Protein AF-A0A966WI27-F1 (afdb_monomer)

Radius of gyration: 38.97 Å; Cα contacts (8 Å, |Δi|>4): 25; chains: 1; bounding box: 67×76×76 Å

Secondary structure (DSSP, 8-state):
-HHHHHHHHHHHHTTS-----------S------SPPHHHHHHHHHHTS-HHHHHHHHHHHHHHHHHSPPPPTT-----S-------TT----S-EE-TTS-EEE--

pLDDT: mean 85.91, std 10.93, range [59.84, 97.56]

Sequence (107 aa):
MKKAYMAMVLYISTFSNTVFAKDFGNRGANYPVAEESILLMIQRKLGALDLKKEEERMRRITEERVRNPIPVSGIMPAKETREFWHDPTYILTEDALLPCGRVLYKA

Mean predicted aligned error: 15.96 Å

Foldseek 3Di:
DVVVVVVVVVVVVVPPDDPDDDDPDDPDDDDPPPDDDPVVVVVVVVVPDDPVVVVVVVVVVVVCCVVPPDDDPPDDDDPDDDDDDDDPPDDDPAFDADPVGDGPGGD

Solvent-accessible surface area (backbone atoms only — not comparable to full-atom values): 7343 Å² total; per-residue (Å²): 110,73,69,58,53,53,52,51,55,58,60,58,66,72,68,77,78,80,83,79,82,77,81,79,74,83,85,72,90,79,74,76,82,83,68,80,53,69,66,58,53,50,50,54,53,56,72,73,48,62,64,67,64,52,50,52,52,53,48,52,56,48,52,48,45,69,76,55,62,79,78,58,88,96,64,74,85,83,90,68,91,84,86,81,89,76,70,88,82,68,75,67,88,57,63,41,62,44,98,85,72,47,77,75,45,78,90

Structure (mmCIF, N/CA/C/O backbone):
data_AF-A0A966WI27-F1
#
_entry.id   AF-A0A966WI27-F1
#
loop_
_atom_site.group_PDB
_atom_site.id
_atom_site.type_symbol
_atom_site.label_atom_id
_atom_site.label_alt_id
_atom_site.label_comp_id
_atom_site.label_asym_id
_atom_site.label_entity_id
_atom_site.label_seq_id
_atom_site.pdbx_PDB_ins_code
_atom_site.Cartn_x
_atom_site.Cartn_y
_atom_site.Cartn_z
_atom_site.occupancy
_atom_site.B_iso_or_equiv
_atom_site.auth_seq_id
_atom_site.auth_comp_id
_atom_site.auth_asym_id
_atom_site.auth_atom_id
_atom_site.pdbx_PDB_model_num
ATOM 1 N N . MET A 1 1 ? -44.027 62.676 39.771 1.00 59.84 1 MET A N 1
ATOM 2 C CA . MET A 1 1 ? -44.113 62.594 38.293 1.00 59.84 1 MET A CA 1
ATOM 3 C C . MET A 1 1 ? -42.927 61.859 37.659 1.00 59.84 1 MET A C 1
ATOM 5 O O . MET A 1 1 ? -43.136 60.770 37.150 1.00 59.84 1 MET A O 1
ATOM 9 N N . LYS A 1 2 ? -41.679 62.358 37.744 1.00 61.38 2 LYS A N 1
ATOM 10 C CA . LYS A 1 2 ? -40.502 61.737 37.077 1.00 61.38 2 LYS A CA 1
ATOM 11 C C . LYS A 1 2 ? -40.192 60.288 37.504 1.00 61.38 2 LYS A C 1
ATOM 13 O O . LYS A 1 2 ? -39.866 59.463 36.662 1.00 61.38 2 LYS A O 1
ATOM 18 N N . LYS A 1 3 ? -40.348 59.965 38.796 1.00 60.28 3 LYS A N 1
ATOM 19 C CA . LYS A 1 3 ? -40.137 58.603 39.330 1.00 60.28 3 LYS A CA 1
ATOM 20 C C . LYS A 1 3 ? -41.177 57.592 38.826 1.00 60.28 3 LYS A C 1
ATOM 22 O O . LYS A 1 3 ? -40.826 56.451 38.568 1.00 60.28 3 LYS A O 1
ATOM 27 N N . ALA A 1 4 ? -42.424 58.029 38.636 1.00 74.88 4 ALA A N 1
ATOM 28 C CA . ALA A 1 4 ? -43.492 57.186 38.098 1.00 74.88 4 ALA A CA 1
ATOM 29 C C . ALA A 1 4 ? -43.276 56.894 36.606 1.00 74.88 4 ALA A C 1
ATOM 31 O O . ALA A 1 4 ? -43.456 55.766 36.170 1.00 74.88 4 ALA A O 1
ATOM 32 N N . TYR A 1 5 ? -42.802 57.887 35.847 1.00 78.31 5 TYR A N 1
ATOM 33 C CA . TYR A 1 5 ? -42.472 57.709 34.433 1.00 78.31 5 TYR A CA 1
ATOM 34 C C . TYR A 1 5 ? -41.269 56.773 34.238 1.00 78.31 5 TYR A C 1
ATOM 36 O O . TYR A 1 5 ? -41.313 55.882 33.399 1.00 78.31 5 TYR A O 1
ATOM 44 N N . MET A 1 6 ? -40.227 56.906 35.070 1.00 72.25 6 MET A N 1
ATOM 45 C CA . MET A 1 6 ? -39.093 55.972 35.070 1.00 72.25 6 MET A CA 1
ATOM 46 C C . MET A 1 6 ? -39.506 54.549 35.450 1.00 72.25 6 MET A C 1
ATOM 48 O O . MET A 1 6 ? -39.077 53.610 34.792 1.00 72.25 6 MET A O 1
ATOM 52 N N . ALA A 1 7 ? -40.376 54.385 36.452 1.00 76.31 7 ALA A N 1
ATOM 53 C CA . ALA A 1 7 ? -40.916 53.076 36.816 1.00 76.31 7 ALA A CA 1
ATOM 54 C C . ALA A 1 7 ? -41.753 52.458 35.681 1.00 76.31 7 ALA A C 1
ATOM 56 O O . ALA A 1 7 ? -41.666 51.260 35.439 1.00 76.31 7 ALA A O 1
ATOM 57 N N . MET A 1 8 ? -42.513 53.275 34.948 1.00 77.62 8 MET A N 1
ATOM 58 C CA . MET A 1 8 ? -43.327 52.827 33.817 1.00 77.62 8 MET A CA 1
ATOM 59 C C . MET A 1 8 ? -42.470 52.393 32.619 1.00 77.62 8 MET A C 1
ATOM 61 O O . MET A 1 8 ? -42.738 51.356 32.023 1.00 77.62 8 MET A O 1
ATOM 65 N N . VAL A 1 9 ? -41.400 53.128 32.301 1.00 76.56 9 VAL A N 1
ATOM 66 C CA . VAL A 1 9 ? -40.457 52.750 31.231 1.00 76.56 9 VAL A CA 1
ATOM 67 C C . VAL A 1 9 ? -39.699 51.463 31.583 1.00 76.56 9 VAL A C 1
ATOM 69 O O . VAL A 1 9 ? -39.537 50.598 30.725 1.00 76.56 9 VAL A O 1
ATOM 72 N N . LEU A 1 10 ? -39.302 51.293 32.850 1.00 70.06 10 LEU A N 1
ATOM 73 C CA . LEU A 1 10 ? -38.675 50.061 33.351 1.00 70.06 10 LEU A CA 1
ATOM 74 C C . LEU A 1 10 ? -39.628 48.858 33.326 1.00 70.06 10 LEU A C 1
ATOM 76 O O . LEU A 1 10 ? -39.190 47.737 33.097 1.00 70.06 10 LEU A O 1
ATOM 80 N N . TYR A 1 11 ? -40.925 49.087 33.533 1.00 72.50 11 TYR A N 1
ATOM 81 C CA . TYR A 1 11 ? -41.941 48.038 33.454 1.00 72.50 11 TYR A CA 1
ATOM 82 C C . TYR A 1 11 ? -42.212 47.585 32.010 1.00 72.50 11 TYR A C 1
ATOM 84 O O . TYR A 1 11 ? -42.539 46.428 31.772 1.00 72.50 11 TYR A O 1
ATOM 92 N N . ILE A 1 12 ? -42.057 48.478 31.030 1.00 70.94 12 ILE A N 1
ATOM 93 C CA . ILE A 1 12 ? -42.283 48.160 29.612 1.00 70.94 12 ILE A CA 1
ATOM 94 C C . ILE A 1 12 ? -41.077 47.421 29.002 1.00 70.94 12 ILE A C 1
ATOM 96 O O . ILE A 1 12 ? -41.262 46.561 28.143 1.00 70.94 12 ILE A O 1
ATOM 100 N N . SER A 1 13 ? -39.844 47.693 29.452 1.00 63.81 13 SER A N 1
ATOM 101 C CA . SER A 1 13 ? -38.642 47.029 28.916 1.00 63.81 13 SER A CA 1
ATOM 102 C C . SER A 1 13 ? -38.446 45.584 29.391 1.00 63.81 13 SER A C 1
ATOM 104 O O . SER A 1 13 ? -37.725 44.827 28.746 1.00 63.81 13 SER A O 1
ATOM 106 N N . THR A 1 14 ? -39.096 45.166 30.480 1.00 63.69 14 THR A N 1
ATOM 107 C CA . THR A 1 14 ? -39.051 43.777 30.968 1.00 63.69 14 THR A CA 1
ATOM 108 C C . THR A 1 14 ? -39.998 42.841 30.212 1.00 63.69 14 THR A C 1
ATOM 110 O O . THR A 1 14 ? -39.883 41.625 30.348 1.00 63.69 14 THR A O 1
ATOM 113 N N . PHE A 1 15 ? -40.896 43.378 29.379 1.00 60.94 15 PHE A N 1
ATOM 114 C CA . PHE A 1 15 ? -41.879 42.593 28.624 1.00 60.94 15 PHE A CA 1
ATOM 115 C C . PHE A 1 15 ? -41.382 42.074 27.263 1.00 60.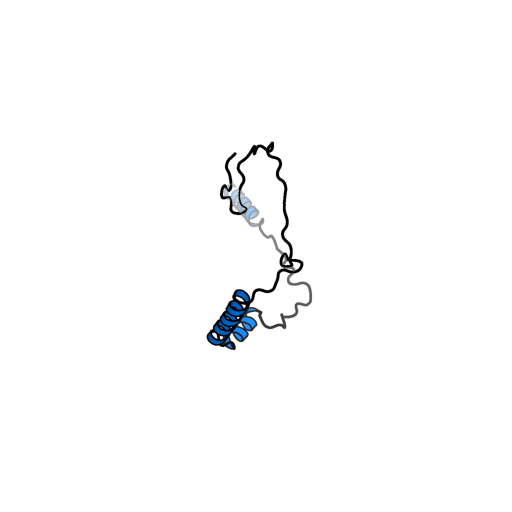94 15 PHE A C 1
ATOM 117 O O . PHE A 1 15 ? -42.077 41.283 26.630 1.00 60.94 15 PHE A O 1
ATOM 124 N N . SER A 1 16 ? -40.207 42.490 26.781 1.00 61.09 16 SER A N 1
ATOM 125 C CA . SER A 1 16 ? -39.810 42.302 25.375 1.00 61.09 16 SER A CA 1
ATOM 126 C C . SER A 1 16 ? -39.002 41.038 25.046 1.00 61.09 16 SER A C 1
ATOM 128 O O . SER A 1 16 ? -38.562 40.909 23.910 1.00 61.09 16 SER A O 1
ATOM 130 N N . ASN A 1 17 ? -38.827 40.074 25.959 1.00 62.06 17 ASN A N 1
ATOM 131 C CA . ASN A 1 17 ? -38.009 38.882 25.673 1.00 62.06 17 ASN A CA 1
ATOM 132 C C . ASN A 1 17 ? -38.645 37.554 26.112 1.00 62.06 17 ASN A C 1
ATOM 134 O O . ASN A 1 17 ? -38.136 36.872 26.998 1.00 62.06 17 ASN A O 1
ATOM 138 N N . THR A 1 18 ? -39.719 37.132 25.443 1.00 65.31 18 THR A N 1
ATOM 139 C CA . THR A 1 18 ? -40.170 35.729 25.482 1.00 65.31 18 THR A CA 1
ATOM 140 C C . THR A 1 18 ? -40.238 35.151 24.068 1.00 65.31 18 THR A C 1
ATOM 142 O O . THR A 1 18 ? -41.297 34.917 23.495 1.00 65.31 18 THR A O 1
ATOM 145 N N . VAL A 1 19 ? -39.068 34.914 23.469 1.00 68.25 19 VAL A N 1
ATOM 146 C CA . VAL A 1 19 ? -38.980 34.073 22.268 1.00 68.25 19 VAL A CA 1
ATOM 147 C C . VAL A 1 19 ? -39.154 32.620 22.707 1.00 68.25 19 VAL A C 1
ATOM 149 O O . VAL A 1 19 ? -38.249 32.015 23.276 1.00 68.25 19 VAL A O 1
ATOM 152 N N . PHE A 1 20 ? -40.334 32.057 22.459 1.00 69.19 20 PHE A N 1
ATOM 153 C CA . PHE A 1 20 ? -40.599 30.635 22.656 1.00 69.19 20 PHE A CA 1
ATOM 154 C C . PHE A 1 20 ? -40.127 29.853 21.427 1.00 69.19 20 PHE A C 1
ATOM 156 O O . PHE A 1 20 ? -40.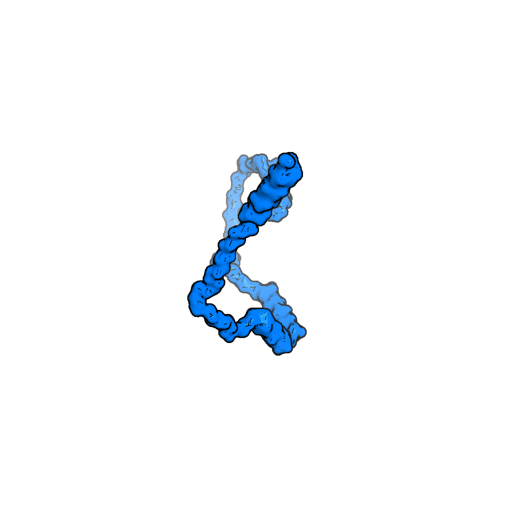853 29.719 20.443 1.00 69.19 20 PHE A O 1
ATOM 163 N N . ALA A 1 21 ? -38.906 29.321 21.473 1.00 71.94 21 ALA A N 1
ATOM 164 C CA . ALA A 1 21 ? -38.484 28.300 20.521 1.00 71.94 21 ALA A CA 1
ATOM 165 C C . ALA A 1 21 ? -39.252 27.003 20.826 1.00 71.94 21 ALA A C 1
ATOM 167 O O . ALA A 1 21 ? -39.083 26.400 21.885 1.00 71.94 21 ALA A O 1
ATOM 168 N N . LYS A 1 22 ? -40.147 26.596 19.921 1.00 74.44 22 LYS A N 1
ATOM 169 C CA . LYS A 1 22 ? -40.869 25.325 20.028 1.00 74.44 22 LYS A CA 1
ATOM 170 C C . LYS A 1 22 ? -39.922 24.210 19.584 1.00 74.44 22 LYS A C 1
ATOM 172 O O . LYS A 1 22 ? -39.635 24.102 18.394 1.00 74.44 22 LYS A O 1
ATOM 177 N N . ASP A 1 23 ? -39.441 23.399 20.521 1.00 75.00 23 ASP A N 1
ATOM 178 C CA . ASP A 1 23 ? -38.741 22.166 20.167 1.00 75.00 23 ASP A CA 1
ATOM 179 C C . ASP A 1 23 ? -39.746 21.226 19.489 1.00 75.00 23 ASP A C 1
ATOM 181 O O . ASP A 1 23 ? -40.719 20.774 20.097 1.00 75.00 23 ASP A O 1
ATOM 185 N N . PHE A 1 24 ? -39.561 20.998 18.191 1.00 75.31 24 PHE A N 1
ATOM 186 C CA . PHE A 1 24 ? -40.394 20.071 17.431 1.00 75.31 24 PHE A CA 1
ATOM 187 C C . PHE A 1 24 ? -40.008 18.608 17.664 1.00 75.31 24 PHE A C 1
ATOM 189 O O . PHE A 1 24 ? -40.670 17.726 17.111 1.00 75.31 24 PHE A O 1
ATOM 196 N N . GLY A 1 25 ? -38.992 18.364 18.498 1.00 77.94 25 GLY A N 1
ATOM 197 C CA . GLY A 1 25 ? -38.523 17.053 18.886 1.00 77.94 25 GLY A CA 1
ATOM 198 C C . GLY A 1 25 ? -38.149 16.208 17.680 1.00 77.94 25 GLY A C 1
ATOM 199 O O . GLY A 1 25 ? -37.887 16.692 16.576 1.00 77.94 25 GLY A O 1
ATOM 200 N N . ASN A 1 26 ? -38.149 14.902 17.893 1.00 72.38 26 ASN A N 1
ATOM 201 C CA . ASN A 1 26 ? -37.841 13.958 16.841 1.00 72.38 26 ASN A CA 1
ATOM 202 C C . ASN A 1 26 ? -39.135 13.557 16.110 1.00 72.38 26 ASN A C 1
AT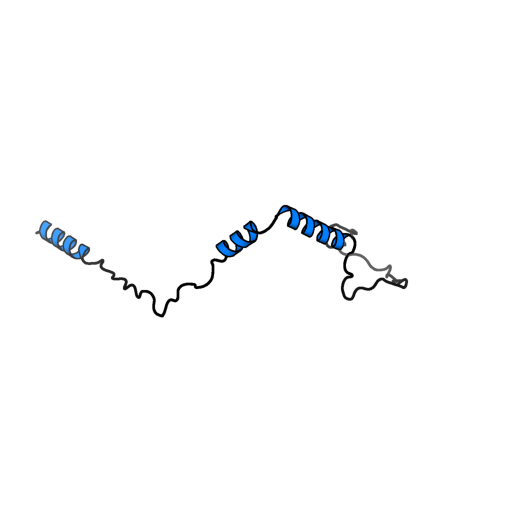OM 204 O O . ASN A 1 26 ? -40.063 13.036 16.731 1.00 72.38 26 ASN A O 1
ATOM 208 N N . ARG A 1 27 ? -39.226 13.820 14.800 1.00 74.56 27 ARG A N 1
ATOM 209 C CA . ARG A 1 27 ? -40.390 13.452 13.974 1.00 74.56 27 ARG A CA 1
ATOM 210 C C . ARG A 1 27 ? -40.097 12.167 13.206 1.00 74.56 27 ARG A C 1
ATOM 212 O O . ARG A 1 27 ? -39.311 12.180 12.267 1.00 74.56 27 ARG A O 1
ATOM 219 N N . GLY A 1 28 ? -40.775 11.085 13.580 1.00 78.69 28 GLY A N 1
ATOM 220 C CA . GLY A 1 28 ? -40.652 9.770 12.945 1.00 78.69 28 GLY A CA 1
ATOM 221 C C . GLY A 1 28 ? -40.317 8.664 13.945 1.00 78.69 28 GLY A C 1
ATOM 222 O O . GLY A 1 28 ? -40.023 8.928 15.111 1.00 78.69 28 GLY A O 1
ATOM 223 N N . ALA A 1 29 ? -40.386 7.410 13.492 1.00 73.81 29 ALA A N 1
ATOM 224 C CA . ALA A 1 29 ? -39.953 6.267 14.288 1.00 73.81 29 ALA A CA 1
ATOM 225 C C . ALA A 1 29 ? -38.420 6.253 14.357 1.00 73.81 29 ALA A C 1
ATOM 227 O O . ALA A 1 29 ? -37.751 6.033 13.349 1.00 73.81 29 ALA A O 1
ATOM 228 N N . ASN A 1 30 ? -37.870 6.495 15.546 1.00 73.00 30 ASN A N 1
ATOM 229 C CA . ASN A 1 30 ? -36.443 6.339 15.798 1.00 73.00 30 ASN A CA 1
ATOM 230 C C . ASN A 1 30 ? -36.209 4.922 16.281 1.00 73.00 30 ASN A C 1
ATOM 232 O O . ASN A 1 30 ? -36.576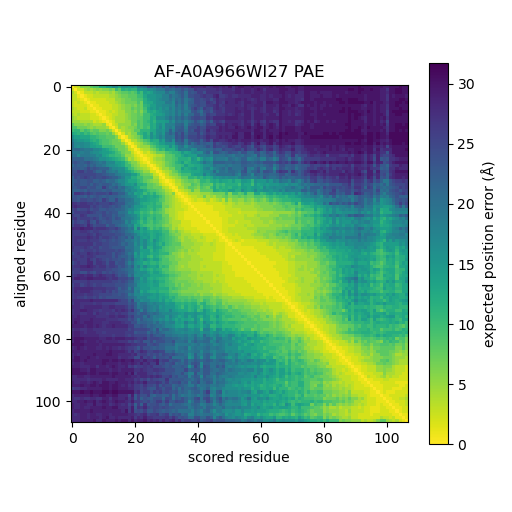 4.572 17.402 1.00 73.00 30 ASN A O 1
ATOM 236 N N . TYR A 1 31 ? -35.629 4.107 15.414 1.00 78.56 31 TYR A N 1
ATOM 237 C CA . TYR A 1 31 ? -35.157 2.795 15.808 1.00 78.56 31 TYR A CA 1
ATOM 238 C C . TYR A 1 31 ? -33.801 2.964 16.495 1.00 78.56 31 TYR A C 1
ATOM 240 O O . TYR A 1 31 ? -32.977 3.756 16.023 1.00 78.56 31 TYR A O 1
ATOM 248 N N . PRO A 1 32 ? -33.549 2.265 17.613 1.00 76.25 32 PRO A N 1
ATOM 249 C CA . PRO A 1 32 ? -32.198 2.190 18.141 1.00 76.25 32 PRO A CA 1
ATOM 250 C C . PRO A 1 32 ? -31.291 1.568 17.074 1.00 76.25 32 PRO A C 1
ATOM 252 O O . PRO A 1 32 ? -31.723 0.685 16.331 1.00 76.25 32 PRO A O 1
ATOM 255 N N . VAL A 1 33 ? -30.038 2.023 17.008 1.00 76.75 33 VAL A N 1
ATOM 256 C CA . VAL A 1 33 ? -29.015 1.357 16.193 1.00 76.75 33 VAL A CA 1
ATOM 257 C C . VAL A 1 33 ? -28.901 -0.074 16.716 1.00 76.75 33 VAL A C 1
ATOM 259 O O . VAL A 1 33 ? -28.535 -0.281 17.873 1.00 76.75 33 VAL A O 1
ATOM 262 N N . ALA A 1 34 ? -29.316 -1.040 15.900 1.00 77.00 34 ALA A N 1
ATOM 263 C CA . ALA A 1 34 ? -29.342 -2.450 16.278 1.00 77.00 34 ALA A CA 1
ATOM 264 C C . ALA A 1 34 ? -27.963 -3.099 16.099 1.00 77.00 34 ALA A C 1
ATOM 266 O O . ALA A 1 34 ? -27.676 -4.137 16.696 1.00 77.00 34 ALA A O 1
ATOM 267 N N . GLU A 1 35 ? -27.112 -2.495 15.271 1.00 83.50 35 GLU A N 1
ATOM 268 C CA . GLU A 1 35 ? -25.763 -2.950 14.999 1.00 83.50 35 GLU A CA 1
ATOM 269 C C . GLU A 1 35 ? -24.810 -2.667 16.163 1.00 83.50 35 GLU A C 1
ATOM 271 O O . GLU A 1 35 ? -24.914 -1.686 16.901 1.00 83.50 35 GLU A O 1
ATOM 276 N N . GLU A 1 36 ? -23.804 -3.528 16.284 1.00 83.00 36 GLU A N 1
ATOM 277 C CA . GLU A 1 36 ? -22.672 -3.280 17.162 1.00 83.00 36 GLU A CA 1
ATOM 278 C C . GLU A 1 36 ? -21.920 -2.011 16.729 1.00 83.00 36 GLU A C 1
ATOM 280 O O . GLU A 1 36 ? -21.677 -1.780 15.542 1.00 83.00 36 GLU A O 1
ATOM 285 N N . SER A 1 37 ? -21.482 -1.211 17.705 1.00 89.25 37 SER A N 1
ATOM 286 C CA . SER A 1 37 ? -20.595 -0.076 17.446 1.00 89.25 37 SER A CA 1
ATOM 287 C C . SER A 1 37 ? -19.344 -0.525 16.685 1.00 89.25 37 SER A C 1
ATOM 289 O O . SER A 1 37 ? -18.658 -1.465 17.090 1.00 89.25 37 SER A O 1
ATOM 291 N N . ILE A 1 38 ? -18.995 0.203 15.620 1.00 90.94 38 ILE A N 1
ATOM 292 C CA . ILE A 1 38 ? -17.786 -0.045 14.818 1.00 90.94 38 ILE A CA 1
ATOM 293 C C . ILE A 1 38 ? -16.540 -0.092 15.713 1.00 90.94 38 ILE A C 1
ATOM 295 O O . ILE A 1 38 ? -15.666 -0.932 15.512 1.00 90.94 38 ILE A O 1
ATOM 299 N N . LEU A 1 39 ? -16.476 0.768 16.733 1.00 93.81 39 LEU A N 1
ATOM 300 C CA . LEU A 1 39 ? -15.361 0.797 17.679 1.00 93.81 39 LEU A CA 1
ATOM 301 C C . LEU A 1 39 ? -15.286 -0.487 18.507 1.00 93.81 39 LEU A C 1
ATOM 303 O O . LEU A 1 39 ? -14.204 -1.055 18.641 1.00 93.81 39 LEU A O 1
ATOM 307 N N . LEU A 1 40 ? -16.427 -0.966 19.007 1.00 93.31 40 LEU A N 1
ATOM 308 C CA . LEU A 1 40 ? -16.499 -2.201 19.788 1.00 93.31 40 LEU A CA 1
ATOM 309 C C . LEU A 1 40 ? -16.108 -3.409 18.924 1.00 93.31 40 LEU A C 1
ATOM 311 O O . LEU A 1 40 ? -15.296 -4.238 19.335 1.00 93.31 40 LEU A O 1
ATOM 315 N N . MET A 1 41 ? -16.585 -3.438 17.676 1.00 94.00 41 MET A N 1
ATOM 316 C CA . MET A 1 41 ? -16.211 -4.457 16.701 1.00 94.00 41 MET A CA 1
ATOM 317 C C . MET A 1 41 ? -14.697 -4.448 16.433 1.00 94.00 41 MET A C 1
ATOM 319 O O . MET A 1 41 ? -14.079 -5.516 16.405 1.00 94.00 41 MET A O 1
ATOM 323 N N . ILE A 1 42 ? -14.093 -3.273 16.213 1.00 94.31 42 ILE A N 1
ATOM 324 C CA . ILE A 1 42 ? -12.649 -3.136 15.967 1.00 94.31 42 ILE A CA 1
ATOM 325 C C . ILE A 1 42 ? -11.856 -3.599 17.191 1.00 94.31 42 ILE A C 1
ATOM 327 O O . ILE A 1 42 ? -10.928 -4.391 17.039 1.00 94.31 42 ILE A O 1
ATOM 331 N N . GLN A 1 43 ? -12.240 -3.172 18.397 1.00 94.06 43 GLN A N 1
ATOM 332 C CA . GLN A 1 43 ? -11.588 -3.579 19.644 1.00 94.06 43 GLN A CA 1
ATOM 333 C C . GLN A 1 43 ? -11.650 -5.091 19.853 1.00 94.06 43 GLN A C 1
ATOM 335 O O . GLN A 1 43 ? -10.627 -5.710 20.135 1.00 94.06 43 GLN A O 1
ATOM 340 N N . ARG A 1 44 ? -12.821 -5.707 19.647 1.00 94.31 44 ARG A N 1
ATOM 341 C CA . ARG A 1 44 ? -12.984 -7.162 19.746 1.00 94.31 44 ARG A CA 1
ATOM 342 C C . ARG A 1 44 ? -12.094 -7.896 18.745 1.00 94.31 44 ARG A C 1
ATOM 344 O O . ARG A 1 44 ? -11.438 -8.867 19.109 1.00 94.31 44 ARG A O 1
ATOM 351 N N . LYS A 1 45 ? -12.061 -7.439 17.489 1.00 93.00 45 LYS A N 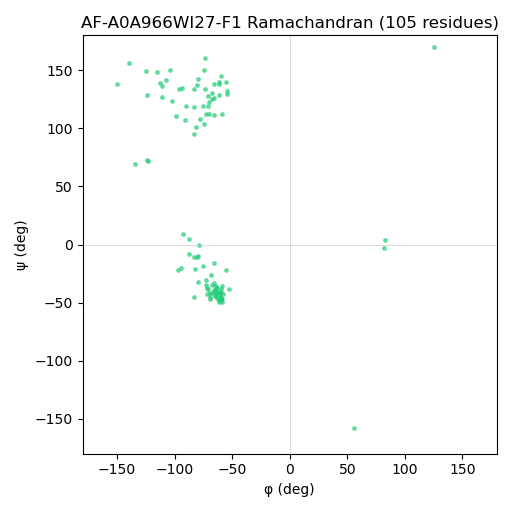1
ATOM 352 C CA . LYS A 1 45 ? -11.225 -8.046 16.442 1.00 93.00 45 LYS A CA 1
ATOM 353 C C . LYS A 1 45 ? -9.736 -7.908 16.758 1.00 93.00 45 LYS A C 1
ATOM 355 O 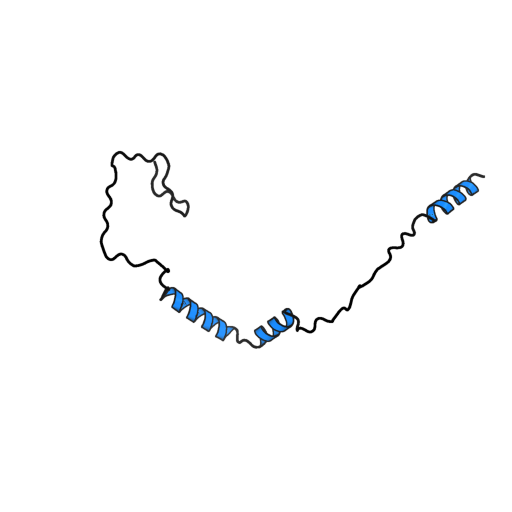O . LYS A 1 45 ? -9.019 -8.892 16.639 1.00 93.00 45 LYS A O 1
ATOM 360 N N . LEU A 1 46 ? -9.285 -6.732 17.197 1.00 92.94 46 LEU A N 1
ATOM 361 C CA . LEU A 1 46 ? -7.893 -6.502 17.592 1.00 92.94 46 LEU A CA 1
ATOM 362 C C . LEU A 1 46 ? -7.498 -7.319 18.827 1.00 92.94 46 LEU A C 1
ATOM 364 O O . LEU A 1 46 ? -6.410 -7.877 18.847 1.00 92.94 46 LEU A O 1
ATOM 368 N N . GLY A 1 47 ? -8.379 -7.439 19.824 1.00 92.56 47 GLY A N 1
ATOM 369 C CA . GLY A 1 47 ? -8.122 -8.237 21.026 1.00 92.56 47 GLY A CA 1
ATOM 370 C C . GLY A 1 47 ? -8.056 -9.746 20.768 1.00 92.56 47 GLY A C 1
ATOM 371 O O . GLY A 1 47 ? -7.378 -10.461 21.498 1.00 92.56 47 GLY A O 1
ATOM 372 N N . ALA A 1 48 ? -8.729 -10.234 19.723 1.00 93.06 48 ALA A N 1
ATOM 373 C CA . ALA A 1 48 ? -8.674 -11.635 19.306 1.00 93.06 48 ALA A CA 1
ATOM 374 C C . ALA A 1 48 ? -7.461 -11.967 18.414 1.00 93.06 48 ALA A C 1
ATOM 376 O O . ALA A 1 48 ? -7.211 -13.141 18.136 1.00 93.06 48 ALA A O 1
ATOM 377 N N . LEU A 1 49 ? -6.732 -10.956 17.929 1.00 93.69 49 LEU A N 1
ATOM 378 C CA . LEU A 1 49 ? -5.601 -11.128 17.022 1.00 93.69 49 LEU A CA 1
ATOM 379 C C . LEU A 1 49 ? -4.277 -11.196 17.790 1.00 93.69 49 LEU A C 1
ATOM 381 O O . LEU A 1 49 ? -3.983 -10.363 18.644 1.00 93.69 49 LEU A O 1
ATOM 385 N N . ASP A 1 50 ? -3.429 -12.154 17.415 1.00 94.25 50 ASP A N 1
ATOM 386 C CA . ASP A 1 50 ? -2.020 -12.154 17.808 1.00 94.25 50 ASP A CA 1
ATOM 387 C C . ASP A 1 50 ? -1.235 -11.228 16.870 1.00 94.25 50 ASP A C 1
ATOM 389 O O . ASP A 1 50 ? -0.914 -11.582 15.730 1.00 94.25 50 ASP A O 1
ATOM 393 N N . LEU A 1 51 ? -0.941 -10.024 17.363 1.00 92.88 51 LEU A N 1
ATOM 394 C CA . LEU A 1 51 ? -0.273 -8.975 16.595 1.00 92.88 51 LEU A CA 1
ATOM 395 C C . LEU A 1 51 ? 1.104 -9.402 16.076 1.00 92.88 51 LEU A C 1
ATOM 397 O O . LEU A 1 51 ? 1.462 -9.030 14.962 1.00 92.88 51 LEU A O 1
ATOM 401 N N . LYS A 1 52 ? 1.862 -10.205 16.835 1.00 94.50 52 LYS A N 1
ATOM 402 C CA . LYS A 1 52 ? 3.207 -10.633 16.415 1.00 94.50 52 LYS A CA 1
ATOM 403 C C . LYS A 1 52 ? 3.130 -11.593 15.238 1.00 94.50 52 LYS A C 1
ATOM 405 O O . LYS A 1 52 ? 3.847 -11.434 14.252 1.00 94.50 52 LYS A O 1
ATOM 410 N N . LYS A 1 53 ? 2.218 -12.563 15.320 1.00 95.94 53 LYS A N 1
ATOM 411 C CA . LYS A 1 53 ? 1.989 -13.529 14.244 1.00 95.94 53 LYS A CA 1
ATOM 412 C C . LYS A 1 53 ? 1.524 -12.840 12.960 1.00 95.94 53 LYS A C 1
ATOM 414 O O . LYS A 1 53 ? 1.967 -13.212 11.872 1.00 95.94 53 LYS A O 1
ATOM 419 N N . GLU A 1 54 ? 0.649 -11.844 13.077 1.00 95.38 54 GLU A N 1
ATOM 420 C CA . GLU A 1 54 ? 0.163 -11.108 11.910 1.00 95.38 54 GLU A CA 1
ATOM 421 C C . GLU A 1 54 ? 1.243 -10.192 11.320 1.00 95.38 54 GLU A C 1
ATOM 423 O O . GLU A 1 54 ? 1.387 -10.128 10.100 1.00 95.38 54 GLU A O 1
ATOM 428 N N . GLU A 1 55 ? 2.077 -9.562 12.152 1.00 96.06 55 GLU A N 1
ATOM 429 C CA . GLU A 1 55 ? 3.234 -8.795 11.680 1.00 96.06 55 GLU A CA 1
ATOM 430 C C . GLU A 1 55 ? 4.210 -9.679 10.887 1.00 96.06 55 GLU A C 1
ATOM 432 O O . GLU A 1 55 ? 4.616 -9.325 9.778 1.00 96.06 55 GLU A O 1
ATOM 437 N N . GLU A 1 56 ? 4.541 -10.865 11.404 1.00 97.56 56 GLU A N 1
ATOM 438 C CA . GLU A 1 56 ? 5.386 -11.828 10.694 1.00 97.56 56 GLU A CA 1
ATOM 439 C C . GLU A 1 56 ? 4.767 -12.270 9.367 1.00 97.56 56 GLU A C 1
ATOM 441 O O . GLU A 1 56 ? 5.463 -12.354 8.351 1.00 97.56 56 GLU A O 1
ATOM 446 N N . ARG A 1 57 ? 3.457 -12.536 9.350 1.00 97.00 57 ARG A N 1
ATOM 447 C CA . ARG A 1 57 ? 2.729 -12.888 8.127 1.00 97.00 57 ARG A CA 1
ATOM 448 C C . ARG A 1 57 ? 2.839 -11.776 7.087 1.00 97.00 57 ARG A C 1
ATOM 450 O O . ARG A 1 57 ? 3.175 -12.051 5.934 1.00 97.00 57 ARG A O 1
ATOM 457 N N . MET A 1 58 ? 2.576 -10.535 7.484 1.00 96.88 58 MET A N 1
ATOM 458 C CA . MET A 1 58 ? 2.642 -9.379 6.590 1.00 96.88 58 MET A CA 1
ATOM 459 C C . MET A 1 58 ? 4.062 -9.142 6.076 1.00 96.88 58 MET A C 1
ATOM 461 O O . MET A 1 58 ? 4.244 -8.841 4.892 1.00 96.88 58 MET A O 1
ATOM 465 N N . ARG A 1 59 ? 5.075 -9.353 6.925 1.00 97.31 59 ARG A N 1
ATOM 466 C CA . ARG A 1 59 ? 6.485 -9.277 6.534 1.00 97.31 59 ARG A CA 1
ATOM 467 C C . ARG A 1 59 ? 6.822 -10.307 5.458 1.00 97.31 59 ARG A C 1
ATOM 469 O O . ARG A 1 59 ? 7.340 -9.921 4.416 1.00 97.31 59 ARG A O 1
ATOM 476 N N . ARG A 1 60 ? 6.442 -11.576 5.648 1.00 97.44 60 ARG A N 1
ATOM 477 C CA . ARG A 1 60 ? 6.671 -12.647 4.656 1.00 97.44 60 ARG A CA 1
ATOM 478 C C . ARG A 1 60 ? 6.018 -12.336 3.309 1.00 97.44 60 ARG A C 1
ATOM 480 O O . ARG A 1 60 ? 6.674 -12.431 2.279 1.00 97.44 60 ARG A O 1
ATOM 487 N N . ILE A 1 61 ? 4.756 -11.901 3.321 1.00 96.44 61 ILE A N 1
ATOM 488 C CA . ILE A 1 61 ? 4.022 -11.512 2.103 1.00 96.44 61 ILE A CA 1
ATOM 489 C C . ILE A 1 61 ? 4.730 -10.362 1.372 1.00 96.44 61 ILE A C 1
ATOM 491 O O . ILE A 1 61 ? 4.790 -10.328 0.142 1.00 96.44 61 ILE A O 1
ATOM 495 N N . THR A 1 62 ? 5.242 -9.393 2.129 1.00 96.56 62 THR A N 1
ATOM 496 C CA . THR A 1 62 ? 5.946 -8.237 1.567 1.00 96.56 62 THR A CA 1
ATOM 497 C C . THR A 1 62 ? 7.284 -8.654 0.963 1.00 96.56 62 THR A C 1
ATOM 499 O O . THR A 1 62 ? 7.570 -8.296 -0.177 1.00 96.56 62 THR A O 1
ATOM 502 N N . GLU A 1 63 ? 8.077 -9.450 1.681 1.00 97.19 63 GLU A N 1
ATOM 503 C CA . GLU A 1 63 ? 9.352 -9.981 1.188 1.00 97.19 63 GLU A CA 1
ATOM 504 C C . GLU A 1 63 ? 9.172 -10.794 -0.098 1.00 97.19 63 GLU A C 1
ATOM 506 O O . GLU A 1 63 ? 9.940 -10.620 -1.045 1.00 97.19 63 GLU A O 1
ATOM 511 N N . GLU A 1 64 ? 8.140 -11.636 -0.163 1.00 96.38 64 GLU A N 1
ATOM 512 C CA . GLU A 1 64 ? 7.816 -12.423 -1.352 1.00 96.38 64 GLU A CA 1
ATOM 513 C C . GLU A 1 64 ? 7.493 -11.529 -2.554 1.00 96.38 64 GLU A C 1
ATOM 515 O O . GLU A 1 64 ? 8.067 -11.722 -3.623 1.00 96.38 64 GLU A O 1
ATOM 520 N N . ARG A 1 65 ? 6.642 -10.509 -2.381 1.00 94.38 65 ARG A N 1
ATOM 521 C CA . ARG A 1 65 ? 6.297 -9.566 -3.459 1.00 94.38 65 ARG A CA 1
ATOM 522 C C . ARG A 1 65 ? 7.480 -8.735 -3.941 1.00 94.38 65 ARG A C 1
ATOM 524 O O . ARG A 1 65 ? 7.545 -8.413 -5.122 1.00 94.38 65 ARG A O 1
ATOM 531 N N . VAL A 1 66 ? 8.388 -8.360 -3.042 1.00 95.94 66 VAL A N 1
ATOM 532 C CA . VAL A 1 66 ? 9.586 -7.590 -3.402 1.00 95.94 66 VAL A CA 1
ATOM 533 C C . VAL A 1 66 ? 10.579 -8.462 -4.165 1.00 95.94 66 VAL A C 1
ATOM 535 O O . VAL A 1 66 ? 11.144 -8.013 -5.158 1.00 95.94 66 VAL A O 1
ATOM 538 N N . ARG A 1 67 ? 10.791 -9.709 -3.723 1.00 96.00 67 ARG A N 1
ATOM 539 C CA . ARG A 1 67 ? 11.708 -10.647 -4.390 1.00 96.00 67 ARG A CA 1
ATOM 540 C C . ARG A 1 67 ? 11.150 -11.165 -5.715 1.00 96.00 67 ARG A C 1
ATOM 542 O O . ARG A 1 67 ? 11.921 -11.362 -6.647 1.00 96.00 67 ARG A O 1
ATOM 549 N N . ASN A 1 68 ? 9.835 -11.354 -5.794 1.00 93.31 68 ASN A N 1
ATOM 550 C CA . ASN A 1 68 ? 9.128 -11.881 -6.958 1.00 93.31 68 ASN A CA 1
ATOM 551 C C . ASN A 1 68 ? 8.035 -10.891 -7.403 1.00 93.31 68 ASN A C 1
ATOM 553 O O . ASN A 1 68 ? 6.846 -11.132 -7.168 1.00 93.31 68 ASN A O 1
ATOM 557 N N . PRO A 1 69 ? 8.411 -9.753 -8.015 1.00 91.06 69 PRO A N 1
ATOM 558 C CA . PRO A 1 69 ? 7.442 -8.760 -8.450 1.00 91.06 69 PRO A CA 1
ATOM 559 C C . PRO A 1 69 ? 6.556 -9.313 -9.570 1.00 91.06 69 PRO A C 1
ATOM 561 O O . PRO A 1 69 ? 7.026 -9.966 -10.503 1.00 91.06 69 PRO A O 1
ATOM 564 N N . ILE A 1 70 ? 5.259 -9.014 -9.491 1.00 88.88 70 ILE A N 1
ATOM 565 C CA . ILE A 1 70 ? 4.306 -9.358 -10.548 1.00 88.88 70 ILE A CA 1
ATOM 566 C C . ILE A 1 70 ? 4.648 -8.509 -11.783 1.00 88.88 70 ILE A C 1
ATOM 568 O O . ILE A 1 70 ? 4.790 -7.289 -11.647 1.00 88.88 70 ILE A O 1
ATOM 572 N N . PRO A 1 71 ? 4.768 -9.111 -12.980 1.00 88.75 71 PRO A N 1
ATOM 573 C CA . PRO A 1 71 ? 4.982 -8.360 -14.209 1.00 88.75 71 PRO A CA 1
ATOM 574 C C . PRO A 1 71 ? 3.901 -7.296 -14.414 1.00 88.75 71 PRO A C 1
ATOM 576 O O . PRO A 1 71 ? 2.717 -7.535 -14.169 1.00 88.75 71 PRO A O 1
ATOM 579 N N . VAL A 1 72 ? 4.302 -6.117 -14.885 1.00 90.75 72 VAL A N 1
ATOM 580 C CA . VAL A 1 72 ? 3.353 -5.042 -15.188 1.00 90.75 72 VAL A CA 1
ATOM 581 C C . VAL A 1 72 ? 2.501 -5.461 -16.384 1.00 90.75 72 VAL A C 1
ATOM 583 O O . VAL A 1 72 ? 3.027 -5.801 -17.444 1.00 90.75 72 VAL A O 1
ATOM 586 N N . SER A 1 73 ? 1.179 -5.438 -16.212 1.00 91.19 73 SER A N 1
ATOM 587 C CA . SER A 1 73 ? 0.235 -5.832 -17.260 1.00 91.19 73 SER A CA 1
ATOM 588 C C . SER A 1 73 ? 0.474 -5.038 -18.547 1.00 91.19 73 SER A C 1
ATOM 590 O O . SER A 1 73 ? 0.538 -3.811 -18.522 1.00 91.19 73 SER A O 1
ATOM 592 N N . GLY A 1 74 ? 0.591 -5.742 -19.673 1.00 90.31 74 GLY A N 1
ATOM 593 C CA . GLY A 1 74 ? 0.836 -5.142 -20.988 1.00 90.31 74 GLY A CA 1
ATOM 594 C C . GLY A 1 74 ? 2.299 -4.797 -21.283 1.00 90.31 74 GLY A C 1
ATOM 595 O O .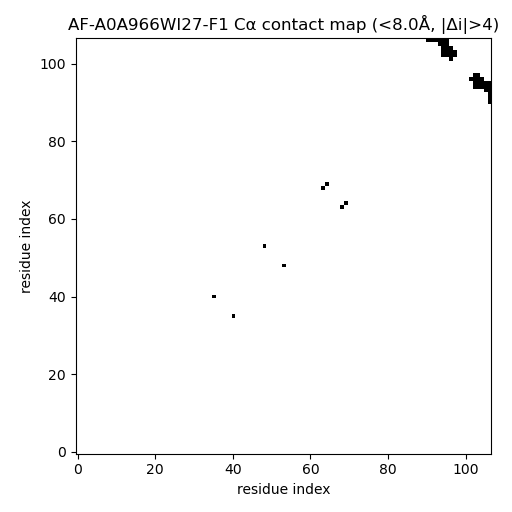 GLY A 1 74 ? 2.597 -4.380 -22.399 1.00 90.31 74 GLY A O 1
ATOM 596 N N . ILE A 1 75 ? 3.221 -5.002 -20.336 1.00 90.44 75 ILE A N 1
ATOM 597 C CA . ILE A 1 75 ? 4.659 -4.831 -20.560 1.00 90.44 75 ILE A CA 1
ATOM 598 C C . ILE A 1 75 ? 5.300 -6.208 -20.725 1.00 90.44 75 ILE A C 1
ATOM 600 O O . ILE A 1 75 ? 5.205 -7.070 -19.854 1.00 90.44 75 ILE A O 1
ATOM 604 N N . MET A 1 76 ? 5.978 -6.408 -21.853 1.00 88.62 76 MET A N 1
ATOM 605 C CA . MET A 1 76 ? 6.748 -7.616 -22.141 1.00 88.62 76 MET A CA 1
ATOM 606 C C . MET A 1 76 ? 8.237 -7.277 -22.261 1.00 88.62 76 MET A C 1
ATOM 608 O O . MET A 1 76 ? 8.572 -6.174 -22.701 1.00 88.62 76 MET A O 1
ATOM 612 N N . PRO A 1 77 ? 9.143 -8.201 -21.895 1.00 86.31 77 PRO A N 1
ATOM 613 C CA . PRO A 1 77 ? 10.569 -7.996 -22.108 1.00 86.31 77 PRO A CA 1
ATOM 614 C C . PRO A 1 77 ? 10.869 -7.851 -23.605 1.00 86.31 77 PRO A C 1
ATOM 616 O O . PRO A 1 77 ? 10.329 -8.591 -24.433 1.00 86.31 77 PRO A O 1
ATOM 619 N N . ALA A 1 78 ? 11.746 -6.905 -23.945 1.00 90.25 78 ALA A N 1
ATOM 620 C CA . ALA A 1 78 ? 12.225 -6.733 -25.310 1.00 90.25 78 ALA A CA 1
ATOM 621 C C . ALA A 1 78 ? 13.042 -7.964 -25.729 1.00 90.25 78 ALA A C 1
ATOM 623 O O . ALA A 1 78 ? 13.969 -8.364 -25.025 1.00 90.25 78 ALA A O 1
ATOM 624 N N . LYS A 1 79 ? 12.680 -8.576 -26.861 1.00 91.50 79 LYS A N 1
ATOM 625 C CA . LYS A 1 79 ? 13.380 -9.747 -27.420 1.00 91.50 79 LYS A CA 1
ATOM 626 C C . LYS A 1 79 ? 14.394 -9.381 -28.500 1.00 91.50 79 LYS A C 1
ATOM 628 O O . LYS A 1 79 ? 15.304 -10.156 -28.763 1.00 91.50 79 LYS A O 1
ATOM 633 N N . GLU A 1 80 ? 14.221 -8.220 -29.115 1.00 93.00 80 GLU A N 1
ATOM 634 C CA . GLU A 1 80 ? 14.992 -7.768 -30.267 1.00 93.00 80 GLU A CA 1
ATOM 635 C C . GLU A 1 80 ? 15.614 -6.404 -29.975 1.00 93.00 80 GLU A C 1
ATOM 637 O O . GLU A 1 80 ? 15.060 -5.590 -29.226 1.00 93.00 80 GLU A O 1
ATOM 642 N N . THR A 1 81 ? 16.775 -6.158 -30.575 1.00 91.00 81 THR A N 1
ATOM 643 C CA . THR A 1 81 ? 17.453 -4.865 -30.503 1.00 91.00 81 THR A CA 1
ATOM 644 C C . THR A 1 81 ? 16.721 -3.856 -31.382 1.00 91.00 81 THR A C 1
ATOM 646 O O . THR A 1 81 ? 16.392 -4.151 -32.527 1.00 91.00 81 THR A O 1
ATOM 649 N N . ARG A 1 82 ? 16.487 -2.649 -30.854 1.00 89.38 82 ARG A N 1
ATOM 650 C CA . ARG A 1 82 ? 15.928 -1.518 -31.608 1.00 89.38 82 ARG A CA 1
ATOM 651 C C . ARG A 1 82 ? 16.986 -0.439 -31.796 1.00 89.38 82 ARG A C 1
ATOM 653 O O . ARG A 1 82 ? 17.675 -0.088 -30.839 1.00 89.38 82 ARG A O 1
ATOM 660 N N . GLU A 1 83 ? 17.063 0.106 -33.001 1.00 92.25 83 GLU A N 1
ATOM 661 C CA . GLU A 1 83 ? 17.953 1.213 -33.346 1.00 92.25 83 GLU A CA 1
ATOM 662 C C . GLU A 1 83 ? 17.125 2.459 -33.660 1.00 92.25 83 GLU A C 1
ATOM 664 O O . GLU A 1 83 ? 16.075 2.378 -34.299 1.00 92.25 83 GLU A O 1
ATOM 669 N N . PHE A 1 84 ? 17.595 3.615 -33.195 1.00 90.75 84 PHE A N 1
ATOM 670 C CA . PHE A 1 84 ? 16.995 4.910 -33.496 1.00 90.75 84 PHE A CA 1
ATOM 671 C C . PHE A 1 84 ? 18.048 5.815 -34.117 1.00 90.75 84 PHE A C 1
ATOM 673 O O . PHE A 1 84 ? 19.126 6.003 -33.552 1.00 90.75 84 PHE A O 1
ATOM 680 N N . TRP A 1 85 ? 17.709 6.406 -35.256 1.00 91.69 85 TRP A N 1
ATOM 681 C CA . TRP A 1 85 ? 18.495 7.471 -35.860 1.00 91.69 85 TRP A CA 1
ATOM 682 C C . TRP A 1 85 ? 18.121 8.794 -35.196 1.00 91.69 85 TRP A C 1
ATOM 684 O O . TRP A 1 85 ? 16.938 9.077 -35.004 1.00 91.69 85 TRP A O 1
ATOM 694 N N . HIS A 1 86 ? 19.124 9.587 -34.827 1.00 88.06 86 HIS A N 1
ATOM 695 C CA . HIS A 1 86 ? 18.917 10.951 -34.354 1.00 88.06 86 HIS A CA 1
ATOM 696 C C . HIS A 1 86 ? 19.306 11.934 -35.456 1.00 88.06 86 HIS A C 1
ATOM 698 O O . HIS A 1 86 ? 20.183 11.641 -36.268 1.00 88.06 86 HIS A O 1
ATOM 704 N N . ASP A 1 87 ? 18.653 13.092 -35.4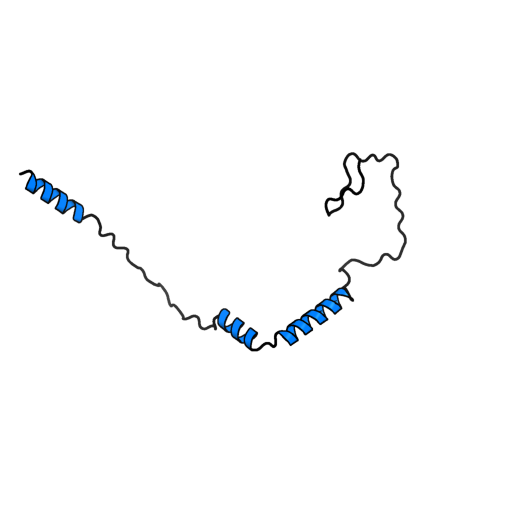72 1.00 92.44 87 ASP A N 1
ATOM 705 C CA . ASP A 1 87 ? 19.035 14.198 -36.345 1.00 92.44 87 ASP A CA 1
ATOM 706 C C . ASP A 1 87 ? 20.176 14.993 -35.685 1.00 92.44 87 ASP A C 1
ATOM 708 O O . ASP A 1 87 ? 19.969 15.550 -34.602 1.00 92.44 87 ASP A O 1
ATOM 712 N N . PRO A 1 88 ? 21.368 15.080 -36.304 1.00 90.56 88 PRO A N 1
ATOM 713 C CA . PRO A 1 88 ? 22.479 15.869 -35.771 1.00 90.56 88 PRO A CA 1
ATOM 714 C C . PRO A 1 88 ? 22.213 17.381 -35.751 1.00 90.56 88 PRO A C 1
ATOM 716 O O . PRO A 1 88 ? 22.933 18.118 -35.085 1.00 90.56 88 PRO A O 1
ATOM 719 N N . THR A 1 89 ? 21.204 17.856 -36.484 1.00 92.31 89 THR A N 1
ATOM 720 C CA . THR A 1 89 ? 20.830 19.279 -36.556 1.00 92.31 89 THR A CA 1
ATOM 721 C C . THR A 1 89 ? 20.005 19.725 -35.349 1.00 92.31 89 THR A C 1
ATOM 723 O O . THR A 1 89 ? 19.751 20.916 -35.174 1.00 92.31 89 THR A O 1
ATOM 726 N N . TYR A 1 90 ? 19.557 18.788 -34.512 1.00 88.31 90 TYR A N 1
ATOM 727 C CA . TYR A 1 90 ? 18.712 19.104 -33.372 1.00 88.31 90 TYR A CA 1
ATOM 728 C C . TYR A 1 90 ? 19.488 19.863 -32.284 1.00 88.31 90 TYR A C 1
ATOM 730 O O . TYR A 1 90 ? 20.480 19.371 -31.748 1.00 88.31 90 TYR A O 1
ATOM 738 N N . ILE A 1 91 ? 18.999 21.054 -31.929 1.00 89.31 91 ILE A N 1
ATOM 739 C CA . ILE A 1 91 ? 19.554 21.907 -30.870 1.00 89.31 91 ILE A CA 1
ATOM 740 C C . ILE A 1 91 ? 18.553 21.943 -29.713 1.00 89.31 91 ILE A C 1
ATOM 742 O O . ILE A 1 91 ? 17.381 22.263 -29.916 1.00 89.31 91 ILE A O 1
ATOM 746 N N . LEU A 1 92 ? 19.013 21.630 -28.497 1.00 91.75 92 LEU A N 1
ATOM 747 C CA . LEU A 1 92 ? 18.206 21.797 -27.287 1.00 91.75 92 LEU A CA 1
ATOM 748 C C . LEU A 1 92 ? 18.038 23.288 -26.975 1.00 91.75 92 LEU A C 1
ATOM 750 O O . LEU A 1 92 ? 19.023 24.011 -26.877 1.00 91.75 92 LEU A O 1
ATOM 754 N N . THR A 1 93 ? 16.800 23.741 -26.783 1.00 93.56 93 THR A N 1
ATOM 755 C CA . THR A 1 93 ? 16.504 25.126 -26.373 1.00 93.56 93 THR A CA 1
ATOM 756 C C . THR A 1 93 ? 16.352 25.287 -24.861 1.00 93.56 93 THR A C 1
ATOM 758 O O . THR A 1 93 ? 16.463 26.399 -24.355 1.00 93.56 93 THR A O 1
ATOM 761 N N . GLU A 1 94 ? 16.080 24.196 -24.142 1.00 93.44 94 GLU A N 1
ATOM 762 C CA . GLU A 1 94 ? 15.836 24.170 -22.698 1.00 93.44 94 GLU A CA 1
ATOM 763 C C . GLU A 1 94 ? 16.512 22.953 -22.060 1.00 93.44 94 GLU A C 1
ATOM 765 O O . GLU A 1 94 ? 16.739 21.942 -22.727 1.00 93.44 94 GLU A O 1
ATOM 770 N N . ASP A 1 95 ? 16.806 23.040 -20.762 1.00 94.25 95 ASP A N 1
ATOM 771 C CA . ASP A 1 95 ? 17.427 21.953 -20.006 1.00 94.25 95 ASP A CA 1
ATOM 772 C C . ASP A 1 95 ? 16.534 20.703 -19.993 1.00 94.25 95 ASP A C 1
ATOM 774 O O . ASP A 1 95 ? 15.362 20.742 -19.612 1.00 94.25 95 ASP A O 1
ATOM 778 N N . ALA A 1 96 ? 17.105 19.551 -20.347 1.00 93.88 96 ALA A N 1
ATOM 779 C CA . ALA A 1 96 ? 16.413 18.276 -20.233 1.00 93.88 96 ALA A CA 1
ATOM 780 C C . ALA A 1 96 ? 16.373 17.840 -18.764 1.00 93.88 96 ALA A C 1
ATOM 782 O O . ALA A 1 96 ? 17.416 17.604 -18.148 1.00 93.88 96 ALA A O 1
ATOM 783 N N . LEU A 1 97 ? 15.170 17.680 -18.209 1.00 96.62 97 LEU A N 1
ATOM 784 C CA . LEU A 1 97 ? 14.956 17.266 -16.822 1.00 96.62 97 LEU A CA 1
ATOM 785 C C . LEU A 1 97 ? 14.447 15.824 -16.736 1.00 96.62 97 LEU A C 1
ATOM 787 O O . LEU A 1 97 ? 13.607 15.382 -17.519 1.00 96.62 97 LEU A O 1
ATOM 791 N N . LEU A 1 98 ? 14.920 1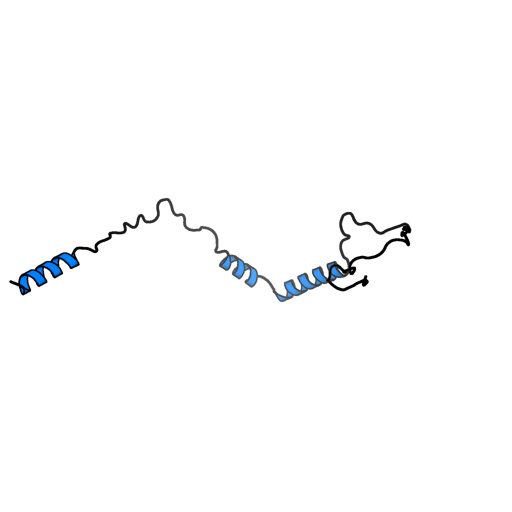5.090 -15.733 1.00 95.31 98 LEU A N 1
ATOM 792 C CA . LEU A 1 98 ? 14.334 13.811 -15.340 1.00 95.31 98 LEU A CA 1
ATOM 793 C C . LEU A 1 98 ? 12.995 14.026 -14.612 1.00 95.31 98 LEU A C 1
ATOM 795 O O . LEU A 1 98 ? 12.797 15.082 -14.008 1.00 95.31 98 LEU A O 1
ATOM 799 N N . PRO A 1 99 ? 12.119 13.002 -14.525 1.00 94.81 99 PRO A N 1
ATOM 800 C CA . PRO A 1 99 ? 10.875 13.085 -13.748 1.00 94.81 99 PRO A CA 1
ATOM 801 C C . PRO A 1 99 ? 11.066 13.478 -12.271 1.00 94.81 99 PRO A C 1
ATOM 803 O O . PRO A 1 99 ? 10.142 13.965 -11.632 1.00 94.81 99 PRO A O 1
ATOM 806 N N . CYS A 1 100 ? 12.265 13.277 -11.718 1.00 93.81 100 CYS A N 1
ATOM 807 C CA . CYS A 1 100 ? 12.637 13.670 -10.357 1.00 93.81 100 CYS A CA 1
ATOM 808 C C . CYS A 1 100 ? 13.181 15.109 -10.231 1.00 93.81 100 CYS A C 1
ATOM 810 O O . CYS A 1 100 ? 13.642 15.482 -9.154 1.00 93.81 100 CYS A O 1
ATOM 812 N N . GLY A 1 101 ? 13.178 15.900 -11.311 1.00 93.56 101 GLY A N 1
ATOM 813 C CA . GLY A 1 101 ? 13.611 17.303 -11.333 1.00 93.56 101 GLY A CA 1
ATOM 814 C C . GLY A 1 101 ? 15.122 17.529 -11.462 1.00 93.56 101 GLY A C 1
ATOM 815 O O . GLY A 1 101 ? 15.573 18.669 -11.416 1.00 93.56 101 GLY A O 1
ATOM 816 N N . ARG A 1 102 ? 15.928 16.472 -11.621 1.00 96.31 102 ARG A N 1
ATOM 817 C CA . ARG A 1 102 ? 17.376 16.605 -11.871 1.00 96.31 102 ARG A CA 1
ATOM 818 C C . ARG A 1 102 ? 17.647 16.922 -13.339 1.00 96.31 102 ARG A C 1
ATOM 820 O O . ARG A 1 102 ? 17.002 16.340 -14.209 1.00 96.31 102 ARG A O 1
ATOM 827 N N . VAL A 1 103 ? 18.645 17.768 -13.597 1.00 95.56 103 VAL A N 1
ATOM 828 C CA . VAL A 1 103 ? 19.121 18.069 -14.956 1.00 95.56 103 VAL A CA 1
ATOM 829 C C . VAL A 1 103 ? 19.849 16.849 -15.515 1.00 95.56 103 VAL A C 1
ATOM 831 O O . VAL A 1 103 ? 20.834 16.389 -14.938 1.00 95.56 103 VAL A O 1
ATOM 834 N N . LEU A 1 104 ? 19.336 16.315 -16.619 1.00 94.31 104 LEU A N 1
ATOM 835 C CA . LEU A 1 104 ? 19.963 15.252 -17.398 1.00 94.31 104 LEU A CA 1
ATOM 836 C C . LEU A 1 104 ? 21.004 15.830 -18.359 1.00 94.31 104 LEU A C 1
ATOM 838 O O . LEU A 1 104 ? 22.105 15.298 -18.470 1.00 94.31 104 LEU A O 1
ATOM 842 N N . TYR A 1 105 ? 20.646 16.917 -19.042 1.00 92.00 105 TYR A N 1
ATOM 843 C CA . TYR A 1 105 ? 21.499 17.614 -19.996 1.00 92.00 105 TYR A CA 1
ATOM 844 C C . TYR A 1 105 ? 21.133 19.098 -20.016 1.00 92.00 105 TYR A C 1
ATOM 846 O O . TYR A 1 105 ? 19.950 19.437 -19.972 1.00 92.00 105 TYR A O 1
ATOM 854 N N . LYS A 1 106 ? 22.146 19.963 -20.064 1.00 92.00 106 LYS A N 1
ATOM 855 C CA . LYS A 1 106 ? 21.972 21.415 -20.092 1.00 92.00 106 LYS A CA 1
ATOM 856 C C . LYS A 1 106 ? 22.021 21.910 -21.535 1.00 92.00 106 LYS A C 1
ATOM 858 O O . LYS A 1 106 ? 22.914 21.476 -22.262 1.00 92.00 106 LYS A O 1
ATOM 863 N N . ALA A 1 107 ? 21.079 22.767 -21.920 1.00 85.81 107 ALA A N 1
ATOM 864 C CA . ALA A 1 107 ? 21.078 23.400 -23.241 1.00 85.81 107 ALA A CA 1
ATOM 865 C C . ALA A 1 107 ? 22.300 24.313 -23.448 1.00 85.81 107 ALA A C 1
ATOM 867 O O . ALA A 1 107 ? 22.788 24.909 -22.453 1.00 85.81 107 ALA A O 1
#